Protein AF-A0A0P0M648-F1 (afdb_monomer_lite)

InterPro domains:
  IPR036388 Winged helix-like DNA-binding domain superfamily [G3DSA:1.10.10.10] (45-103)

Secondary structure (DSSP, 8-state):
---PPP----------HHHHHHHHHHS--PPPS--SS-----HHHHHHHHHHHHTT-S-EEHHHHHHHTT--HHHHHHHHHHHHHSSS--EEESSSTT-SEEEEPTTBTTB-------

pLDDT: mean 83.02, std 12.85, range [43.56, 95.94]

Structure (mmCIF, N/CA/C/O backbone):
data_AF-A0A0P0M648-F1
#
_entry.id   AF-A0A0P0M648-F1
#
loop_
_atom_site.group_PDB
_atom_site.id
_atom_site.type_symbol
_atom_site.label_atom_id
_atom_site.label_alt_id
_atom_site.label_comp_id
_atom_site.label_asym_id
_atom_site.label_entity_id
_atom_site.label_seq_id
_atom_site.pdbx_PDB_ins_code
_atom_site.Cartn_x
_atom_site.Cartn_y
_atom_site.Cartn_z
_atom_site.occupancy
_atom_site.B_iso_or_equiv
_atom_site.auth_seq_id
_atom_site.auth_comp_id
_atom_site.auth_asym_id
_atom_site.auth_atom_id
_atom_site.pdbx_PDB_model_num
ATOM 1 N N . MET A 1 1 ? -51.736 37.175 6.031 1.00 44.88 1 MET A N 1
ATOM 2 C CA . MET A 1 1 ? -50.566 36.825 6.870 1.00 44.88 1 MET A CA 1
ATOM 3 C C . MET A 1 1 ? -50.524 35.308 7.031 1.00 44.88 1 MET A C 1
ATOM 5 O O . MET A 1 1 ? -51.252 34.768 7.851 1.00 44.88 1 MET A O 1
ATOM 9 N N . THR A 1 2 ? -49.772 34.599 6.192 1.00 49.53 2 THR A N 1
ATOM 10 C CA . THR A 1 2 ? -49.652 33.132 6.233 1.00 49.53 2 THR A CA 1
ATOM 11 C C . THR A 1 2 ? -48.595 32.737 7.264 1.00 49.53 2 THR A C 1
ATOM 13 O O . THR A 1 2 ? -47.431 33.112 7.144 1.00 49.53 2 THR A O 1
ATOM 16 N N . ARG A 1 3 ? -49.005 32.021 8.318 1.00 60.94 3 ARG A N 1
ATOM 17 C CA . ARG A 1 3 ? -48.099 31.506 9.356 1.00 60.94 3 ARG A CA 1
ATOM 18 C C . ARG A 1 3 ? -47.287 30.350 8.767 1.00 60.94 3 ARG A C 1
ATOM 20 O O . ARG A 1 3 ? -47.845 29.290 8.507 1.00 60.94 3 ARG A O 1
ATOM 27 N N . GLY A 1 4 ? -45.994 30.566 8.532 1.00 66.12 4 GLY A N 1
ATOM 28 C CA . GLY A 1 4 ? -45.086 29.516 8.070 1.00 66.12 4 GLY A CA 1
ATOM 29 C C . GLY A 1 4 ? -44.972 28.394 9.103 1.00 66.12 4 GLY A C 1
ATOM 30 O O . GLY A 1 4 ? -44.749 28.652 10.285 1.00 66.12 4 GLY A O 1
ATOM 31 N N . THR A 1 5 ? -45.157 27.151 8.667 1.00 73.94 5 THR A N 1
ATOM 32 C CA . THR A 1 5 ? -45.022 25.960 9.510 1.00 73.94 5 THR A CA 1
ATOM 33 C C . THR A 1 5 ? -43.544 25.596 9.633 1.00 73.94 5 THR A C 1
ATOM 35 O O . THR A 1 5 ? -42.880 25.352 8.629 1.00 73.94 5 THR A O 1
ATOM 38 N N . VAL A 1 6 ? -43.014 25.562 10.857 1.00 79.19 6 VAL A N 1
ATOM 39 C CA . VAL A 1 6 ? -41.637 25.121 11.127 1.00 79.19 6 VAL A CA 1
ATOM 40 C C . VAL A 1 6 ? -41.641 23.606 11.325 1.00 79.19 6 VAL A C 1
ATOM 42 O O . VAL A 1 6 ? -42.319 23.107 12.221 1.00 79.19 6 VAL A O 1
ATOM 45 N N . GLN A 1 7 ? -40.884 22.874 10.504 1.00 79.38 7 GLN A N 1
ATOM 46 C CA . GLN A 1 7 ? -40.631 21.441 10.685 1.00 79.38 7 GLN A CA 1
ATOM 47 C C . GLN A 1 7 ? -39.187 21.204 11.132 1.00 79.38 7 GLN A C 1
ATOM 49 O O . GLN A 1 7 ? -38.248 21.739 10.545 1.00 79.38 7 GLN A O 1
ATOM 54 N N . ILE A 1 8 ? -39.011 20.375 12.163 1.00 82.56 8 ILE A N 1
ATOM 55 C CA . ILE A 1 8 ? -37.694 19.922 12.623 1.00 82.56 8 ILE A CA 1
ATOM 56 C C . ILE A 1 8 ? -37.292 18.709 11.780 1.00 82.56 8 ILE A C 1
ATOM 58 O O . ILE A 1 8 ? -37.934 17.665 11.849 1.00 82.56 8 ILE A O 1
ATOM 62 N N . THR A 1 9 ? -36.229 18.847 10.988 1.00 84.56 9 THR A N 1
ATOM 63 C CA . THR A 1 9 ? -35.708 17.800 10.088 1.00 84.56 9 THR A CA 1
ATOM 64 C C . THR A 1 9 ? -34.690 16.870 10.747 1.00 84.56 9 THR A C 1
ATOM 66 O O . THR A 1 9 ? -34.434 15.784 10.233 1.00 84.56 9 THR A O 1
ATOM 69 N N . GLY A 1 10 ? -34.119 17.250 11.892 1.00 79.44 10 GLY A N 1
ATOM 70 C CA . GLY A 1 10 ? -33.206 16.392 12.640 1.00 79.44 10 GLY A CA 1
ATOM 71 C C . GLY A 1 10 ? -32.576 17.084 13.843 1.00 79.44 10 GLY A C 1
ATOM 72 O O . GLY A 1 10 ? -32.477 18.309 13.896 1.00 79.44 10 GLY A O 1
ATOM 73 N N . VAL A 1 11 ? -32.134 16.279 14.811 1.00 81.88 11 VAL A N 1
ATOM 74 C CA . VAL A 1 11 ? -31.399 16.734 15.997 1.00 81.88 11 VAL A CA 1
ATOM 75 C C . VAL A 1 11 ? -29.995 16.142 15.948 1.00 81.88 11 VAL A C 1
ATOM 77 O O . VAL A 1 11 ? -29.818 14.930 16.053 1.00 81.88 11 VAL A O 1
ATOM 80 N N . ASN A 1 12 ? -28.986 17.001 15.810 1.00 76.94 12 ASN A N 1
ATOM 81 C CA . ASN A 1 12 ? -27.587 16.589 15.892 1.00 76.94 12 ASN A CA 1
ATOM 82 C C . ASN A 1 12 ? -27.160 16.528 17.360 1.00 76.94 12 ASN A C 1
ATOM 84 O O . ASN A 1 12 ? -26.791 17.539 17.956 1.00 76.94 12 ASN A O 1
ATOM 88 N N . PHE A 1 13 ? -27.217 15.334 17.951 1.00 79.25 13 PHE A N 1
ATOM 89 C CA . PHE A 1 13 ? -26.718 15.102 19.302 1.00 79.25 13 PHE A CA 1
ATOM 90 C C . PHE A 1 13 ? -25.221 14.785 19.280 1.00 79.25 13 PHE A C 1
ATOM 92 O O . PHE A 1 13 ? -24.785 13.790 18.696 1.00 79.25 13 PHE A O 1
ATOM 99 N N . GLN A 1 14 ? -24.428 15.608 19.961 1.00 77.88 14 GLN A N 1
ATOM 100 C CA . GLN A 1 14 ? -22.999 15.380 20.129 1.00 77.88 14 GLN A CA 1
ATOM 101 C C . GLN A 1 14 ? -22.708 15.143 21.618 1.00 77.88 14 GLN A C 1
ATOM 103 O O . GLN A 1 14 ? -22.765 16.089 22.402 1.00 77.88 14 GLN A O 1
ATOM 108 N N . PRO A 1 15 ? -22.408 13.896 22.035 1.00 78.06 15 PRO A N 1
ATOM 109 C CA . PRO A 1 15 ? -22.182 13.592 23.440 1.00 78.06 15 PRO A CA 1
ATOM 110 C C . PRO A 1 15 ? -20.964 14.337 23.980 1.00 78.06 15 PRO A C 1
ATOM 112 O O . PRO A 1 15 ? -19.955 14.486 23.275 1.00 78.06 15 PRO A O 1
ATOM 115 N N . GLU A 1 16 ? -21.042 14.724 25.250 1.00 86.81 16 GLU A N 1
ATOM 116 C CA . GLU A 1 16 ? -19.978 15.435 25.947 1.00 86.81 16 GLU A CA 1
ATOM 117 C C . GLU A 1 16 ? -18.653 14.645 25.913 1.00 86.81 16 GLU A C 1
ATOM 119 O O . GLU A 1 16 ? -18.619 13.410 25.995 1.00 86.81 16 GLU A O 1
ATOM 124 N N . LYS A 1 17 ? -17.525 15.353 25.775 1.00 83.69 17 LYS A N 1
ATOM 125 C CA . LYS A 1 17 ? -16.197 14.719 25.655 1.00 83.69 17 LYS A CA 1
ATOM 126 C C . LYS A 1 17 ? -15.844 13.882 26.894 1.00 83.69 17 LYS A C 1
ATOM 128 O O . LYS A 1 17 ? -15.233 12.823 26.755 1.00 83.69 17 LYS A O 1
ATOM 133 N N . SER A 1 18 ? -16.228 14.356 28.078 1.00 82.31 18 SER A N 1
ATOM 134 C CA . SER A 1 18 ? -16.079 13.683 29.378 1.00 82.31 18 SER A CA 1
ATOM 135 C C . SER A 1 18 ? -16.813 12.337 29.398 1.00 82.31 18 SER A C 1
ATOM 137 O O . SER A 1 18 ? -16.225 11.308 29.736 1.00 82.31 18 SER A O 1
ATOM 139 N N . PHE A 1 19 ? -18.059 12.321 28.923 1.00 83.19 19 PHE A N 1
ATOM 140 C CA . PHE A 1 19 ? -18.891 11.126 28.837 1.00 83.19 19 PHE A CA 1
ATOM 141 C C . PHE A 1 19 ? -18.280 10.064 27.916 1.00 83.19 19 PHE A C 1
ATOM 143 O O . PHE A 1 19 ? -18.110 8.917 28.336 1.00 83.19 19 PHE A O 1
ATOM 150 N N . LYS A 1 20 ? -17.843 10.455 26.707 1.00 82.62 20 LYS A N 1
ATOM 151 C CA . LYS A 1 20 ? -17.160 9.547 25.763 1.00 82.62 20 LYS A CA 1
ATOM 152 C C . LYS A 1 20 ? -15.912 8.911 26.372 1.00 82.62 20 LYS A C 1
ATOM 154 O O . LYS A 1 20 ? -15.743 7.698 26.272 1.00 82.62 20 LYS A O 1
ATOM 159 N N . LYS A 1 21 ? -15.060 9.705 27.034 1.00 83.69 21 LYS A N 1
ATOM 160 C CA . LYS A 1 21 ? -13.861 9.192 27.722 1.00 83.69 21 LYS A CA 1
ATOM 161 C C . LYS A 1 21 ? -14.224 8.165 28.793 1.00 83.69 21 LYS A C 1
ATOM 163 O O . LYS A 1 21 ? -13.580 7.126 28.863 1.00 83.69 21 LYS A O 1
ATOM 168 N N . SER A 1 22 ? -15.275 8.433 29.567 1.00 84.56 22 SER A N 1
ATOM 169 C CA . SER A 1 22 ? -15.729 7.548 30.643 1.00 84.56 22 SER A CA 1
ATOM 170 C C . SER A 1 22 ? -16.263 6.200 30.144 1.00 84.56 22 SER A C 1
ATOM 172 O O . SER A 1 22 ? -16.162 5.197 30.849 1.00 84.56 22 SER A O 1
ATOM 174 N N . ILE A 1 23 ? -16.850 6.168 28.944 1.00 83.94 23 ILE A N 1
ATOM 175 C CA . ILE A 1 23 ? -17.287 4.923 28.307 1.00 83.94 23 ILE A CA 1
ATOM 176 C C . ILE A 1 23 ? -16.073 4.171 27.777 1.00 83.94 23 ILE A C 1
ATOM 178 O O . ILE A 1 23 ? -15.933 2.984 28.048 1.00 83.94 23 ILE A O 1
ATOM 182 N N . ILE A 1 24 ? -15.160 4.863 27.087 1.00 83.62 24 ILE A N 1
ATOM 183 C CA . ILE A 1 24 ? -13.953 4.238 26.536 1.00 83.62 24 ILE A CA 1
ATOM 184 C C . ILE A 1 24 ? -13.089 3.620 27.645 1.00 83.62 24 ILE A C 1
ATOM 186 O O . ILE A 1 24 ? -12.551 2.537 27.463 1.00 83.62 24 ILE A O 1
ATOM 190 N N . SER A 1 25 ? -12.975 4.274 28.803 1.00 82.31 25 SER A N 1
ATOM 191 C CA . SER A 1 25 ? -12.165 3.769 29.916 1.00 82.31 25 SER A CA 1
ATOM 192 C C . SER A 1 25 ? -12.786 2.579 30.651 1.00 82.31 25 SER A C 1
ATOM 194 O O . SER A 1 25 ? -12.072 1.870 31.351 1.00 82.31 25 SER A O 1
ATOM 196 N N . ARG A 1 26 ? -14.108 2.388 30.556 1.00 84.94 26 ARG A N 1
ATOM 197 C CA . ARG A 1 26 ? -14.849 1.334 31.275 1.00 84.94 26 ARG A CA 1
ATOM 198 C C . ARG A 1 26 ? -15.252 0.161 30.389 1.00 84.94 26 ARG A C 1
ATOM 200 O O . ARG A 1 26 ? -15.549 -0.911 30.904 1.00 84.94 26 ARG A O 1
ATOM 207 N N . ALA A 1 27 ? -15.282 0.355 29.077 1.00 83.56 27 ALA A N 1
ATOM 208 C CA . ALA A 1 27 ? -15.615 -0.688 28.126 1.00 83.56 27 ALA A CA 1
ATOM 209 C C . ALA A 1 27 ? -14.375 -1.513 27.755 1.00 83.56 27 ALA A C 1
ATOM 211 O O . ALA A 1 27 ? -13.307 -0.977 27.462 1.00 83.56 27 ALA A O 1
ATOM 212 N N . HIS A 1 28 ? -14.538 -2.835 27.720 1.00 80.19 28 HIS A N 1
ATOM 213 C CA . HIS A 1 28 ? -13.523 -3.742 27.201 1.00 80.19 28 HIS A CA 1
ATOM 214 C C . HIS A 1 28 ? -13.720 -3.913 25.692 1.00 80.19 28 HIS A C 1
ATOM 216 O O . HIS A 1 28 ? -14.609 -4.638 25.242 1.00 80.19 28 HIS A O 1
ATOM 222 N N . PHE A 1 29 ? -12.900 -3.227 24.898 1.00 81.50 29 PHE A N 1
ATOM 223 C CA . PHE A 1 29 ? -12.935 -3.355 23.445 1.00 81.50 29 PHE A CA 1
ATOM 224 C C . PHE A 1 29 ? -12.087 -4.543 23.005 1.00 81.50 29 PHE A C 1
ATOM 226 O O . PHE A 1 29 ? -10.864 -4.533 23.137 1.00 81.50 29 PHE A O 1
ATOM 233 N N . VAL A 1 30 ? -12.734 -5.554 22.433 1.00 80.44 30 VAL A N 1
ATOM 234 C CA . VAL A 1 30 ? -12.043 -6.645 21.744 1.00 80.44 30 VAL A CA 1
ATOM 235 C C . VAL A 1 30 ? -12.016 -6.324 20.262 1.00 80.44 30 VAL A C 1
ATOM 237 O O . VAL A 1 30 ? -13.029 -5.959 19.669 1.00 80.44 30 VAL A O 1
ATOM 240 N N . ARG A 1 31 ? -10.842 -6.458 19.648 1.00 70.44 31 ARG A N 1
ATOM 241 C CA . ARG A 1 31 ? -10.721 -6.318 18.201 1.00 70.44 31 ARG A CA 1
ATOM 242 C C . ARG A 1 31 ? -11.482 -7.457 17.520 1.00 70.44 31 ARG A C 1
ATOM 244 O O . ARG A 1 31 ? -11.231 -8.623 17.816 1.00 70.44 31 ARG A O 1
ATOM 251 N N . GLU A 1 32 ? -12.373 -7.109 16.599 1.00 74.25 32 GLU A N 1
ATOM 252 C CA . GLU A 1 32 ? -13.116 -8.072 15.783 1.00 74.25 32 GLU A CA 1
ATOM 253 C C . GLU A 1 32 ? -12.158 -9.056 15.087 1.00 74.25 32 GLU A C 1
ATOM 255 O O . GLU A 1 32 ? -11.171 -8.646 14.463 1.00 74.25 32 GLU A O 1
ATOM 260 N N . ARG A 1 33 ? -12.441 -10.361 15.213 1.00 64.31 33 ARG A N 1
ATOM 261 C CA . ARG A 1 33 ? -11.636 -11.431 14.598 1.00 64.31 33 ARG A CA 1
ATOM 262 C C . ARG A 1 33 ? -11.878 -11.541 13.092 1.00 64.31 33 ARG A C 1
ATOM 264 O O . ARG A 1 33 ? -10.943 -11.832 12.351 1.00 64.31 33 ARG A O 1
ATOM 271 N N . TYR A 1 34 ? -13.099 -11.270 12.636 1.00 59.56 34 TYR A N 1
ATOM 272 C CA . TYR A 1 34 ? -13.468 -11.340 11.226 1.00 59.56 34 TYR A CA 1
ATOM 273 C C . TYR A 1 34 ? -13.246 -9.991 10.548 1.00 59.56 34 TYR A C 1
ATOM 275 O O . TYR A 1 34 ? -14.052 -9.071 10.647 1.00 59.56 34 TYR A O 1
ATOM 283 N N . LYS A 1 35 ? -12.123 -9.857 9.842 1.00 63.16 35 LYS A N 1
ATOM 284 C CA . LYS A 1 35 ? -11.857 -8.681 9.010 1.00 63.16 35 LYS A CA 1
ATOM 285 C C . LYS A 1 35 ? -12.408 -8.937 7.616 1.00 63.16 35 LYS A C 1
ATOM 287 O O . LYS A 1 35 ? -11.874 -9.760 6.887 1.00 63.16 35 LYS A O 1
ATOM 292 N N . VAL A 1 36 ? -13.421 -8.178 7.213 1.00 59.66 36 VAL A N 1
ATOM 293 C CA . VAL A 1 36 ? -14.027 -8.316 5.879 1.00 59.66 36 VAL A CA 1
ATOM 294 C C . VAL A 1 36 ? -13.065 -7.854 4.760 1.00 59.66 36 VAL A C 1
ATOM 296 O O . VAL A 1 36 ? -13.327 -8.114 3.591 1.00 59.66 36 VAL A O 1
ATOM 299 N N . HIS A 1 37 ? -11.976 -7.120 5.056 1.00 62.28 37 HIS A N 1
ATOM 300 C CA . HIS A 1 37 ? -11.292 -6.288 4.039 1.00 62.28 37 HIS A CA 1
ATOM 301 C C . HIS A 1 37 ? -9.753 -6.367 3.974 1.00 62.28 37 HIS A C 1
ATOM 303 O O . HIS A 1 37 ? -9.148 -5.598 3.227 1.00 62.28 37 HIS A O 1
ATOM 309 N N . THR A 1 38 ? -9.081 -7.234 4.734 1.00 61.91 38 THR A N 1
ATOM 310 C CA . THR A 1 38 ? -7.611 -7.346 4.640 1.00 61.91 38 THR A CA 1
ATOM 311 C C . THR A 1 38 ? -7.159 -8.790 4.685 1.00 61.91 38 THR A C 1
ATOM 313 O O . THR A 1 38 ? -7.192 -9.397 5.756 1.00 61.91 38 THR A O 1
ATOM 316 N N . VAL A 1 39 ? -6.671 -9.284 3.548 1.00 70.19 39 VAL A N 1
ATOM 317 C CA . VAL A 1 39 ? -5.741 -10.414 3.513 1.00 70.19 39 VAL A CA 1
ATOM 318 C C . VAL A 1 39 ? -4.456 -9.960 4.208 1.00 70.19 39 VAL A C 1
ATOM 320 O O . VAL A 1 39 ? -3.929 -8.885 3.899 1.00 70.19 39 VAL A O 1
ATOM 323 N N . ASP A 1 40 ? -3.992 -10.716 5.201 1.00 78.38 40 ASP A N 1
ATOM 324 C CA . ASP A 1 40 ? -2.779 -10.378 5.950 1.00 78.38 40 ASP A CA 1
ATOM 325 C C . ASP A 1 40 ? -1.550 -10.830 5.155 1.00 78.38 40 ASP A C 1
ATOM 327 O O . ASP A 1 40 ? -0.961 -11.869 5.426 1.00 78.38 40 ASP A O 1
ATOM 331 N N . LEU A 1 41 ? -1.226 -10.074 4.103 1.00 86.56 41 LEU A N 1
ATOM 332 C CA . LEU A 1 41 ? -0.074 -10.363 3.257 1.00 86.56 41 LEU A CA 1
ATOM 333 C C . LEU A 1 41 ? 1.221 -9.964 3.966 1.00 86.56 41 LEU A C 1
ATOM 335 O O . LEU A 1 41 ? 1.419 -8.804 4.369 1.00 86.56 41 LEU A O 1
ATOM 339 N N . SER A 1 42 ? 2.126 -10.929 4.054 1.00 91.19 42 SER A N 1
ATOM 340 C CA . SER A 1 42 ? 3.509 -10.730 4.454 1.00 91.19 42 SER A CA 1
ATOM 341 C C . SER A 1 42 ? 4.247 -9.818 3.459 1.00 91.19 42 SER A C 1
ATOM 343 O O . SER A 1 42 ? 3.824 -9.649 2.311 1.00 91.19 42 SER A O 1
ATOM 345 N N . PRO A 1 43 ? 5.372 -9.203 3.865 1.00 89.75 43 PRO A N 1
ATOM 346 C CA . PRO A 1 43 ? 6.170 -8.381 2.958 1.00 89.75 43 PRO A CA 1
ATOM 347 C C . PRO A 1 43 ? 6.603 -9.115 1.682 1.00 89.75 43 PRO A C 1
ATOM 349 O O . PRO A 1 43 ? 6.619 -8.498 0.624 1.00 89.75 43 PRO A O 1
ATOM 352 N N . ILE A 1 44 ? 6.906 -10.415 1.772 1.00 91.44 44 ILE A N 1
ATOM 353 C CA . ILE A 1 44 ? 7.397 -11.197 0.632 1.00 91.44 44 ILE A CA 1
ATOM 354 C C . ILE A 1 44 ? 6.285 -11.550 -0.359 1.00 91.44 44 ILE A C 1
ATOM 356 O O . ILE A 1 44 ? 6.511 -11.528 -1.562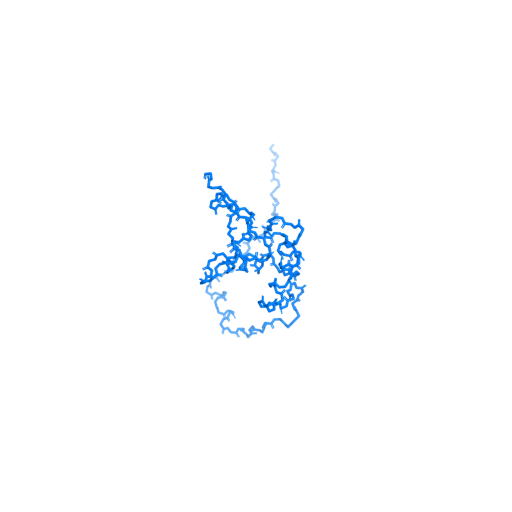 1.00 91.44 44 ILE A O 1
ATOM 360 N N . GLU A 1 45 ? 5.062 -11.789 0.121 1.00 93.88 45 GLU A N 1
ATOM 361 C CA . GLU A 1 45 ? 3.903 -11.986 -0.756 1.00 93.88 45 GLU A CA 1
ATOM 362 C C . GLU A 1 45 ? 3.555 -10.701 -1.511 1.00 93.88 45 GLU A C 1
ATOM 364 O O . GLU A 1 45 ? 3.270 -10.741 -2.706 1.00 93.88 45 GLU A O 1
ATOM 369 N N . VAL A 1 46 ? 3.624 -9.547 -0.836 1.00 94.00 46 VAL A N 1
ATOM 370 C CA . VAL A 1 46 ? 3.452 -8.243 -1.493 1.00 94.00 46 VAL A CA 1
ATOM 371 C C . VAL A 1 46 ? 4.524 -8.036 -2.566 1.00 94.00 46 VAL A C 1
ATOM 373 O O . VAL A 1 46 ? 4.197 -7.609 -3.670 1.00 94.00 46 VAL A O 1
ATOM 376 N N . ASP A 1 47 ? 5.782 -8.353 -2.263 1.00 93.19 47 ASP A N 1
ATOM 377 C CA . ASP A 1 47 ? 6.897 -8.217 -3.206 1.00 93.19 47 ASP A CA 1
ATOM 378 C C . ASP A 1 47 ? 6.747 -9.143 -4.426 1.00 93.19 47 ASP A C 1
ATOM 380 O O . ASP A 1 47 ? 6.951 -8.712 -5.562 1.00 93.19 47 ASP A O 1
ATOM 384 N N . GLY A 1 48 ? 6.289 -10.382 -4.220 1.00 94.81 48 GLY A N 1
ATOM 385 C CA . GLY A 1 48 ? 5.970 -11.319 -5.300 1.00 94.81 48 GLY A CA 1
ATOM 386 C C . GLY A 1 48 ? 4.839 -10.819 -6.202 1.00 94.81 48 GLY A C 1
ATOM 387 O O . GLY A 1 48 ? 4.979 -10.807 -7.424 1.00 94.81 48 GLY A O 1
ATOM 388 N N . LEU A 1 49 ? 3.746 -10.318 -5.618 1.00 95.50 49 LEU A N 1
ATOM 389 C CA . LEU A 1 49 ? 2.633 -9.735 -6.379 1.00 95.50 49 LEU A CA 1
ATOM 390 C C . LEU A 1 49 ? 3.063 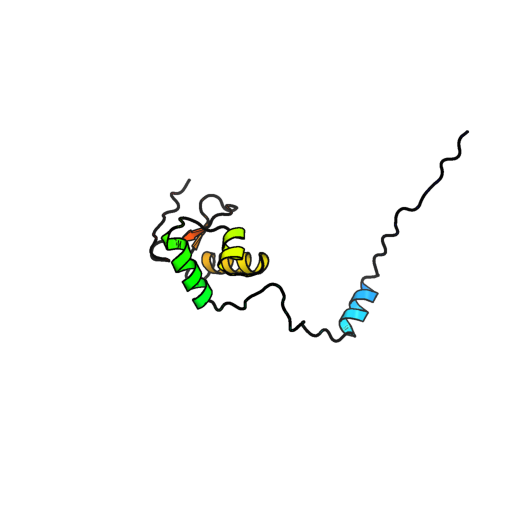-8.508 -7.191 1.00 95.50 49 LEU A C 1
ATOM 392 O O . LEU A 1 49 ? 2.624 -8.330 -8.328 1.00 95.50 49 LEU A O 1
ATOM 396 N N . LEU A 1 50 ? 3.922 -7.661 -6.623 1.00 94.88 50 LEU A N 1
ATOM 397 C CA . LEU A 1 50 ? 4.483 -6.516 -7.336 1.00 94.88 50 LEU A CA 1
ATOM 398 C C . LEU A 1 50 ? 5.435 -6.955 -8.450 1.00 94.88 50 LEU A C 1
ATOM 400 O O . LEU A 1 50 ? 5.366 -6.396 -9.543 1.00 94.88 50 LEU A O 1
ATOM 404 N N . SER A 1 51 ? 6.260 -7.973 -8.206 1.00 94.38 51 SER A N 1
ATOM 405 C CA . SER A 1 51 ? 7.153 -8.553 -9.213 1.00 94.38 51 SER A CA 1
ATOM 406 C C . SER A 1 51 ? 6.378 -9.054 -10.426 1.00 94.38 51 SER A C 1
ATOM 408 O O . SER A 1 51 ? 6.748 -8.724 -11.548 1.00 94.38 51 SER A O 1
ATOM 410 N N . GLU A 1 52 ? 5.270 -9.772 -10.221 1.00 94.94 52 GLU A N 1
ATOM 411 C CA . GLU A 1 52 ? 4.390 -10.193 -11.317 1.00 94.94 52 GLU A CA 1
ATOM 412 C C . GLU A 1 52 ? 3.707 -9.000 -11.996 1.00 94.94 52 GLU A C 1
ATOM 414 O O . GLU A 1 52 ? 3.697 -8.903 -13.220 1.00 94.94 52 GLU A O 1
ATOM 419 N N . TYR A 1 53 ? 3.182 -8.045 -11.225 1.00 95.25 53 TYR A N 1
ATOM 420 C CA . TYR A 1 53 ? 2.480 -6.884 -11.775 1.00 95.25 53 TYR A CA 1
ATOM 421 C C . TYR A 1 53 ? 3.373 -6.029 -12.692 1.00 95.25 53 TYR A C 1
ATOM 423 O O . TYR A 1 53 ? 2.952 -5.631 -13.784 1.00 95.25 53 TYR A O 1
ATOM 431 N N . PHE A 1 54 ? 4.613 -5.759 -12.281 1.00 94.06 54 PHE A N 1
ATOM 432 C CA . PHE A 1 54 ? 5.541 -4.919 -13.041 1.00 94.06 54 PHE A CA 1
ATOM 433 C C . PHE A 1 54 ? 6.143 -5.606 -14.275 1.00 94.06 54 PHE A C 1
ATOM 435 O O . PHE A 1 54 ? 6.771 -4.921 -15.084 1.00 94.06 54 PHE A O 1
ATOM 442 N N . LYS A 1 55 ? 5.907 -6.911 -14.496 1.00 92.00 55 LYS A N 1
ATOM 443 C CA . LYS A 1 55 ? 6.286 -7.576 -15.758 1.00 92.00 55 LYS A CA 1
ATOM 444 C C . LYS A 1 55 ? 5.611 -6.960 -16.969 1.00 92.00 55 LYS A C 1
ATOM 446 O O . LYS A 1 55 ? 6.260 -6.865 -18.005 1.00 92.00 55 LYS A O 1
ATOM 451 N N . ASP A 1 56 ? 4.376 -6.485 -16.807 1.00 92.69 56 ASP A N 1
ATOM 452 C CA . ASP A 1 56 ? 3.572 -5.895 -17.884 1.00 92.69 56 ASP A CA 1
ATOM 453 C C . ASP A 1 56 ? 3.283 -4.406 -17.658 1.00 92.69 56 ASP A C 1
ATOM 455 O O . ASP A 1 56 ? 3.117 -3.645 -18.611 1.00 92.69 56 ASP A O 1
ATOM 459 N N . HIS A 1 57 ? 3.301 -3.938 -16.408 1.00 92.31 57 HIS A N 1
ATOM 460 C CA . HIS A 1 57 ? 2.912 -2.573 -16.060 1.00 92.31 57 HIS A CA 1
ATOM 46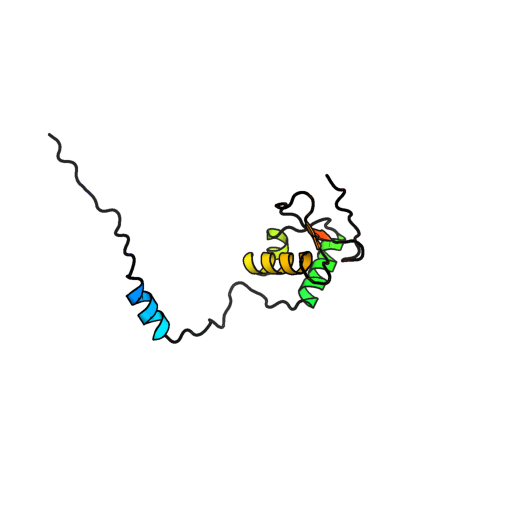1 C C . HIS A 1 57 ? 4.129 -1.698 -15.749 1.00 92.31 57 HIS A C 1
ATOM 463 O O . HIS A 1 57 ? 5.055 -2.110 -15.060 1.00 92.31 57 HIS A O 1
ATOM 469 N N . ARG A 1 58 ? 4.134 -0.453 -16.240 1.00 90.50 58 ARG A N 1
ATOM 470 C CA . ARG A 1 58 ? 5.211 0.515 -15.958 1.00 90.50 58 ARG A CA 1
ATOM 471 C C . ARG A 1 58 ? 5.127 1.088 -14.543 1.00 90.50 58 ARG A C 1
ATOM 473 O O . ARG A 1 58 ? 6.147 1.230 -13.878 1.00 90.50 58 ARG A O 1
ATOM 480 N N . SER A 1 59 ? 3.922 1.433 -14.100 1.00 93.19 59 SER A N 1
ATOM 481 C CA . SER A 1 59 ? 3.678 2.097 -12.822 1.00 93.19 59 SER A CA 1
ATOM 482 C C . SER A 1 59 ? 2.484 1.489 -12.090 1.00 93.19 59 SER A C 1
ATOM 484 O O . SER A 1 59 ? 1.637 0.795 -12.665 1.00 93.19 59 SER A O 1
ATOM 486 N N . ILE A 1 60 ? 2.425 1.735 -10.785 1.00 94.88 60 ILE A N 1
ATOM 487 C CA . ILE A 1 60 ? 1.320 1.336 -9.919 1.00 94.88 60 ILE A CA 1
ATOM 488 C C . ILE A 1 60 ? 0.737 2.559 -9.217 1.00 94.88 60 ILE A C 1
ATOM 490 O O . ILE A 1 60 ? 1.453 3.486 -8.849 1.00 94.88 60 ILE A O 1
ATOM 494 N N . THR A 1 61 ? -0.575 2.562 -9.004 1.00 95.62 61 THR A N 1
ATOM 495 C CA . THR A 1 61 ? -1.266 3.569 -8.187 1.00 95.62 61 THR A CA 1
ATOM 496 C C . THR A 1 61 ? -1.740 2.951 -6.875 1.00 95.62 61 THR A C 1
ATOM 498 O O . THR A 1 61 ? -1.829 1.732 -6.746 1.00 95.62 61 THR A O 1
ATOM 501 N N . CYS A 1 62 ? -2.125 3.774 -5.895 1.00 94.75 62 CYS A N 1
ATOM 502 C CA . CYS A 1 62 ? -2.704 3.269 -4.641 1.00 94.75 62 CYS A CA 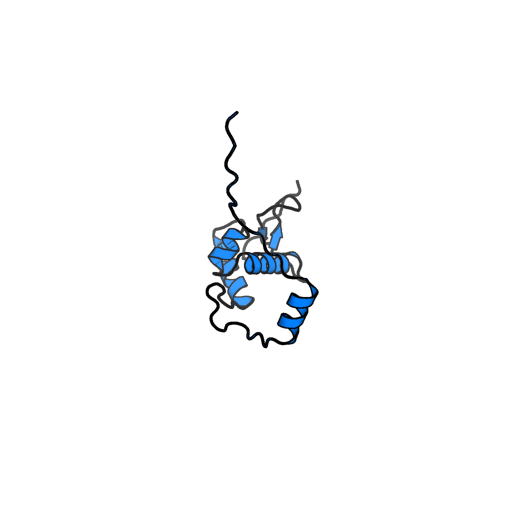1
ATOM 503 C C . CYS A 1 62 ? -3.969 2.417 -4.868 1.00 94.75 62 CYS A C 1
ATOM 505 O O . CYS A 1 62 ? -4.139 1.383 -4.227 1.00 94.75 62 CYS A O 1
ATOM 507 N N . ALA A 1 63 ? -4.823 2.807 -5.821 1.00 94.25 63 ALA A N 1
ATOM 508 C CA . ALA A 1 63 ? -6.006 2.027 -6.183 1.00 94.25 63 ALA A CA 1
ATOM 509 C C . ALA A 1 63 ? -5.625 0.673 -6.797 1.00 94.25 63 ALA A C 1
ATOM 511 O O . ALA A 1 63 ? -6.237 -0.344 -6.484 1.00 94.25 63 ALA A O 1
ATOM 512 N N . ARG A 1 64 ? -4.576 0.637 -7.628 1.00 95.94 64 ARG A N 1
ATOM 513 C CA . ARG A 1 64 ? -4.128 -0.620 -8.223 1.00 95.94 64 ARG A CA 1
ATOM 514 C C . ARG A 1 64 ? -3.434 -1.528 -7.212 1.00 95.94 64 ARG A C 1
ATOM 516 O O . ARG A 1 64 ? -3.725 -2.714 -7.190 1.00 95.94 64 ARG A O 1
ATOM 523 N N . MET A 1 65 ? -2.621 -0.971 -6.316 1.00 95.12 65 MET A N 1
ATOM 524 C CA . MET A 1 65 ? -2.040 -1.685 -5.172 1.00 95.12 65 MET A CA 1
ATOM 525 C C . MET A 1 65 ? -3.126 -2.339 -4.307 1.00 95.12 65 MET A C 1
ATOM 527 O O . MET A 1 65 ? -3.004 -3.498 -3.923 1.00 95.12 65 MET A O 1
ATOM 531 N N . GLN A 1 66 ? -4.215 -1.609 -4.044 1.00 94.12 66 GLN A N 1
ATOM 532 C CA . GLN A 1 66 ? -5.375 -2.119 -3.315 1.00 94.12 66 GLN A CA 1
ATOM 533 C C . GLN A 1 66 ? -5.971 -3.364 -3.991 1.00 94.12 66 GLN A C 1
ATOM 535 O O . GLN A 1 66 ? -6.244 -4.350 -3.312 1.00 94.12 66 GLN A O 1
ATOM 540 N N . GLN A 1 67 ? -6.156 -3.313 -5.314 1.00 92.88 67 GLN A N 1
ATOM 541 C CA . GLN A 1 67 ? -6.713 -4.414 -6.103 1.00 92.88 67 GLN A CA 1
ATOM 542 C C . GLN A 1 67 ? -5.759 -5.610 -6.181 1.00 92.88 67 GLN A C 1
ATOM 544 O O . GLN A 1 67 ? -6.167 -6.726 -5.890 1.00 92.88 67 GLN A O 1
ATOM 549 N N . VAL A 1 68 ? -4.495 -5.369 -6.543 1.00 93.94 68 VAL A N 1
ATOM 550 C CA . VAL A 1 68 ? -3.473 -6.412 -6.737 1.00 93.94 68 VAL A CA 1
ATOM 551 C C . VAL A 1 68 ? -3.216 -7.175 -5.442 1.00 93.94 68 VAL A C 1
ATOM 553 O O . VAL A 1 68 ? -3.100 -8.393 -5.460 1.00 93.94 68 VAL A O 1
ATOM 556 N N . CYS A 1 69 ? -3.163 -6.469 -4.314 1.00 92.12 69 CYS A N 1
ATOM 557 C CA . CYS A 1 69 ? -2.856 -7.073 -3.023 1.00 92.12 69 CYS A CA 1
ATOM 558 C C . CYS A 1 69 ? -4.095 -7.372 -2.159 1.00 92.12 69 CYS A C 1
ATOM 560 O O . CYS A 1 69 ? -3.937 -7.695 -0.986 1.00 92.12 69 CYS A O 1
ATOM 562 N N . GLY A 1 70 ? -5.322 -7.202 -2.666 1.00 90.00 70 GLY A N 1
ATOM 563 C CA . GLY A 1 70 ? -6.547 -7.540 -1.921 1.00 90.00 70 GLY A CA 1
ATOM 564 C C . GLY A 1 70 ? -6.637 -6.927 -0.512 1.00 90.00 70 GLY A C 1
ATOM 565 O O . GLY A 1 70 ? -7.088 -7.578 0.433 1.00 90.00 70 GLY A O 1
ATOM 566 N N . MET A 1 71 ? -6.160 -5.692 -0.341 1.00 90.69 71 MET A N 1
ATOM 567 C CA . MET A 1 71 ? -6.074 -5.019 0.963 1.00 90.69 71 MET A CA 1
ATOM 568 C C . MET A 1 71 ? -6.890 -3.727 0.986 1.00 90.69 71 MET A C 1
ATOM 570 O O . MET A 1 71 ? -7.348 -3.251 -0.046 1.00 90.69 71 MET A O 1
ATOM 574 N N . THR A 1 72 ? -7.068 -3.105 2.153 1.00 90.44 72 THR A N 1
ATOM 575 C CA . THR A 1 72 ? -7.722 -1.789 2.220 1.00 90.44 72 THR A CA 1
ATOM 576 C C . THR A 1 72 ? -6.867 -0.703 1.574 1.00 90.44 72 THR A C 1
ATOM 578 O O . THR A 1 72 ? -5.636 -0.752 1.604 1.00 90.44 72 THR A O 1
ATOM 581 N N . ARG A 1 73 ? -7.517 0.359 1.079 1.00 91.25 73 ARG A N 1
ATOM 582 C CA . ARG A 1 73 ? -6.834 1.533 0.509 1.00 91.25 73 ARG A CA 1
ATOM 583 C C . ARG A 1 73 ? -5.815 2.156 1.472 1.00 91.25 73 ARG A C 1
ATOM 585 O O . ARG A 1 73 ? -4.737 2.566 1.053 1.00 91.25 73 ARG A O 1
ATOM 592 N N . SER A 1 74 ? -6.137 2.208 2.766 1.00 91.62 74 SER A N 1
ATOM 593 C CA . SER A 1 74 ? -5.232 2.728 3.799 1.00 91.62 74 SER A CA 1
ATOM 594 C C . SER A 1 74 ? -3.995 1.846 3.988 1.00 91.62 74 SER A C 1
ATOM 596 O O . SER A 1 74 ? -2.888 2.366 4.125 1.00 91.62 74 SER A O 1
ATOM 598 N N . THR A 1 75 ? -4.158 0.522 3.946 1.00 92.50 75 THR A N 1
ATOM 599 C CA . THR A 1 75 ? -3.036 -0.426 4.016 1.00 92.50 75 THR A CA 1
ATOM 600 C C . THR A 1 75 ? -2.174 -0.336 2.762 1.00 92.50 75 THR A C 1
ATOM 602 O O . THR A 1 75 ? -0.958 -0.213 2.882 1.00 92.50 75 THR A O 1
ATOM 605 N N . ALA A 1 76 ? -2.791 -0.285 1.578 1.00 93.81 76 ALA A N 1
ATOM 606 C CA . ALA A 1 76 ? -2.094 -0.115 0.305 1.00 93.81 76 ALA A CA 1
ATOM 607 C C . ALA A 1 76 ? -1.238 1.159 0.295 1.00 93.81 76 ALA A C 1
ATOM 609 O O . ALA A 1 76 ? -0.060 1.119 -0.054 1.00 93.81 76 ALA A O 1
ATOM 610 N N . TYR A 1 77 ? -1.797 2.277 0.765 1.00 93.81 77 TYR A N 1
ATOM 611 C CA . TYR A 1 77 ? -1.064 3.534 0.887 1.00 93.81 77 TYR A CA 1
ATOM 612 C C . TYR A 1 77 ? 0.137 3.426 1.836 1.00 93.81 77 TYR A C 1
ATOM 614 O O . TYR A 1 77 ? 1.241 3.829 1.473 1.00 93.81 77 TYR A O 1
ATOM 622 N N . ARG A 1 78 ? -0.047 2.834 3.026 1.00 93.12 78 ARG A N 1
ATOM 623 C CA . ARG A 1 78 ? 1.048 2.613 3.989 1.00 93.12 78 ARG A CA 1
ATOM 624 C C . ARG A 1 78 ? 2.149 1.721 3.416 1.00 93.12 78 ARG A C 1
ATOM 626 O O . ARG A 1 78 ? 3.323 1.994 3.642 1.00 93.12 78 ARG A O 1
ATOM 633 N N . ARG A 1 79 ? 1.785 0.673 2.670 1.00 93.81 79 ARG A N 1
ATOM 634 C CA . ARG A 1 79 ? 2.750 -0.207 1.995 1.00 93.81 79 ARG A CA 1
ATOM 635 C C . ARG A 1 79 ? 3.541 0.558 0.933 1.00 93.81 79 ARG A C 1
ATOM 637 O O . ARG A 1 79 ? 4.761 0.487 0.945 1.00 93.81 79 ARG A O 1
ATOM 644 N N . LEU A 1 80 ? 2.884 1.360 0.092 1.00 94.62 80 LEU A N 1
ATOM 645 C CA . LEU A 1 80 ? 3.567 2.206 -0.898 1.00 94.62 80 LEU A CA 1
ATOM 646 C C . LEU A 1 80 ? 4.509 3.230 -0.249 1.00 94.62 80 LEU A C 1
ATOM 648 O O . LEU A 1 80 ? 5.612 3.447 -0.743 1.00 94.62 80 LEU A O 1
ATOM 652 N N . GLN A 1 81 ? 4.118 3.831 0.878 1.00 92.75 81 GLN A N 1
ATOM 653 C CA . GLN A 1 81 ? 5.018 4.692 1.650 1.00 92.75 81 GLN A CA 1
ATOM 654 C C . GLN A 1 81 ? 6.238 3.925 2.171 1.00 92.75 81 GLN A C 1
ATOM 656 O O . GLN A 1 81 ? 7.355 4.400 2.015 1.00 92.75 81 GLN A O 1
ATOM 661 N N . ALA A 1 82 ? 6.056 2.721 2.717 1.00 93.38 82 ALA A N 1
ATOM 662 C CA . ALA A 1 82 ? 7.176 1.899 3.178 1.00 93.38 82 ALA A CA 1
ATOM 663 C C . ALA A 1 82 ? 8.132 1.515 2.032 1.00 93.38 82 ALA A C 1
ATOM 665 O O . ALA A 1 82 ? 9.345 1.581 2.203 1.00 93.38 82 ALA A O 1
ATOM 666 N N . LEU A 1 83 ? 7.597 1.188 0.851 1.00 93.56 83 LEU A N 1
ATOM 667 C CA . LEU A 1 83 ? 8.386 0.841 -0.341 1.00 93.56 83 LEU A CA 1
ATOM 668 C C . LEU A 1 83 ? 9.108 2.047 -0.970 1.00 93.56 83 LEU A C 1
ATOM 670 O O . LEU A 1 83 ? 10.043 1.853 -1.740 1.00 93.56 83 LEU A O 1
ATOM 674 N N . THR A 1 84 ? 8.692 3.278 -0.651 1.00 92.62 84 THR A N 1
ATOM 675 C CA . THR A 1 84 ? 9.303 4.517 -1.171 1.00 92.62 84 THR A CA 1
ATOM 676 C C . THR A 1 84 ? 10.211 5.229 -0.171 1.00 92.62 84 THR A C 1
ATOM 678 O O . THR A 1 84 ? 11.129 5.928 -0.582 1.00 92.62 84 THR A O 1
ATOM 681 N N . GLN A 1 85 ? 9.952 5.088 1.130 1.00 90.75 85 GLN A N 1
ATOM 682 C CA . GLN A 1 85 ? 10.641 5.811 2.210 1.00 90.75 85 GLN A CA 1
ATOM 683 C C . GLN A 1 85 ? 11.438 4.886 3.143 1.00 90.75 85 GLN A C 1
ATOM 685 O O . GLN A 1 85 ? 12.023 5.358 4.115 1.00 90.75 85 GLN A O 1
ATOM 690 N N . GLY A 1 86 ? 11.427 3.573 2.898 1.00 86.62 86 GLY A N 1
ATOM 691 C CA . GLY A 1 86 ? 12.202 2.604 3.670 1.00 86.62 86 GLY A CA 1
ATOM 692 C C . GLY A 1 86 ? 13.715 2.757 3.480 1.00 86.62 86 GLY A C 1
ATOM 693 O O . GLY A 1 86 ? 14.174 3.478 2.598 1.00 86.62 86 GLY A O 1
ATOM 694 N N . ALA A 1 87 ? 14.495 2.032 4.289 1.00 83.25 87 ALA A N 1
ATOM 695 C CA . ALA A 1 87 ? 15.963 2.040 4.220 1.00 83.25 87 ALA A CA 1
ATOM 696 C C . ALA A 1 87 ? 16.505 1.608 2.843 1.00 83.25 87 ALA A C 1
ATOM 698 O O . ALA A 1 87 ? 17.529 2.112 2.387 1.00 83.25 87 ALA A O 1
ATOM 699 N N . HIS A 1 88 ? 15.783 0.707 2.172 1.00 86.38 88 HIS A N 1
ATOM 700 C CA . HIS A 1 88 ? 16.045 0.270 0.804 1.00 86.38 88 HIS A CA 1
ATOM 701 C C . HIS A 1 88 ? 14.773 0.486 -0.028 1.00 86.38 88 HIS A C 1
ATOM 703 O O . HIS A 1 88 ? 13.911 -0.396 -0.063 1.00 86.38 88 HIS A O 1
ATOM 709 N N . PRO A 1 89 ? 14.588 1.678 -0.625 1.00 90.56 89 PRO A N 1
ATOM 710 C CA . PRO A 1 89 ? 13.399 1.963 -1.413 1.00 90.56 89 PRO A CA 1
ATOM 711 C C . PRO A 1 89 ? 13.402 1.101 -2.676 1.00 90.56 89 PRO A C 1
ATOM 713 O O . PRO A 1 89 ? 14.387 1.084 -3.405 1.00 90.56 89 PRO A O 1
ATOM 716 N N . SER A 1 90 ? 12.300 0.402 -2.939 1.00 92.19 90 SER A N 1
ATOM 717 C CA . SER A 1 90 ? 12.101 -0.388 -4.163 1.00 92.19 90 SER A CA 1
ATOM 718 C C . SER A 1 90 ? 11.198 0.319 -5.175 1.00 92.19 90 SER A C 1
ATOM 720 O O . SER A 1 90 ? 11.175 -0.037 -6.354 1.00 92.19 90 SER A O 1
ATOM 722 N N . LEU A 1 91 ? 10.480 1.355 -4.732 1.00 93.12 91 LEU A N 1
ATOM 723 C CA . LEU A 1 91 ? 9.634 2.209 -5.555 1.00 93.12 91 LEU A CA 1
ATOM 724 C C . LEU A 1 91 ? 10.013 3.683 -5.381 1.00 93.12 91 LEU A C 1
ATOM 726 O O . LEU A 1 91 ? 10.486 4.106 -4.331 1.00 93.12 91 LEU A O 1
ATOM 730 N N . GLN A 1 92 ? 9.709 4.490 -6.390 1.00 91.69 92 GLN A N 1
ATOM 731 C CA . GLN A 1 92 ? 9.769 5.950 -6.339 1.00 91.69 92 GLN A CA 1
ATOM 732 C C . GLN A 1 92 ? 8.503 6.550 -6.948 1.00 91.69 92 GLN A C 1
ATOM 734 O O . GLN A 1 92 ? 7.837 5.916 -7.766 1.00 91.69 92 GLN A O 1
ATOM 739 N N . ARG A 1 93 ? 8.142 7.771 -6.546 1.00 90.50 93 ARG A N 1
ATOM 740 C CA . ARG A 1 93 ? 7.029 8.496 -7.178 1.00 90.50 93 ARG A CA 1
ATOM 741 C C . ARG A 1 93 ? 7.432 8.944 -8.578 1.00 90.50 93 ARG A C 1
ATOM 743 O O . ARG A 1 93 ? 8.545 9.422 -8.773 1.00 90.50 93 ARG A O 1
ATOM 750 N N . GLU A 1 94 ? 6.520 8.804 -9.531 1.00 86.94 94 GLU A N 1
ATOM 751 C CA . GLU A 1 94 ? 6.723 9.253 -10.909 1.00 86.94 94 GLU A CA 1
ATOM 752 C C . GLU A 1 94 ? 6.257 10.709 -11.054 1.00 86.94 94 GLU A C 1
ATOM 754 O O . GLU A 1 94 ? 5.063 10.989 -10.984 1.00 86.94 94 GLU A O 1
ATOM 759 N N . GLY A 1 95 ? 7.193 11.646 -11.234 1.00 81.75 95 GLY A N 1
ATO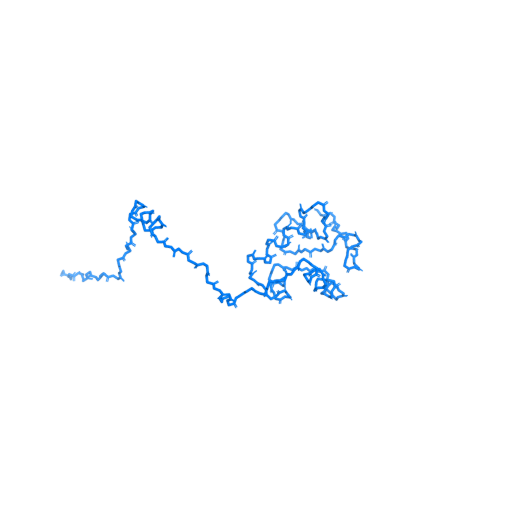M 760 C CA . GLY A 1 95 ? 6.901 13.075 -11.400 1.00 81.75 95 GLY A CA 1
ATOM 761 C C . GLY A 1 95 ? 6.887 13.873 -10.088 1.00 81.75 95 GLY A C 1
ATOM 762 O O . GLY A 1 95 ? 7.767 13.721 -9.241 1.00 81.75 95 GLY A O 1
ATOM 763 N N . TYR A 1 96 ? 5.908 14.772 -9.929 1.00 75.94 96 TYR A N 1
ATOM 764 C CA . TYR A 1 96 ? 5.847 15.735 -8.817 1.00 75.94 96 TYR A CA 1
ATOM 765 C C . TYR A 1 96 ? 5.599 15.082 -7.442 1.00 75.94 96 TYR A C 1
ATOM 767 O O . TYR A 1 96 ? 5.070 13.976 -7.341 1.00 75.94 96 TYR A O 1
ATOM 775 N N . LYS A 1 97 ? 5.882 15.811 -6.347 1.00 67.31 97 LYS A N 1
ATOM 776 C CA . LYS A 1 97 ? 5.752 15.327 -4.949 1.00 67.31 97 LYS A CA 1
ATOM 777 C C . LYS A 1 97 ? 4.406 14.657 -4.609 1.00 67.31 97 LYS A C 1
ATOM 779 O O . LYS A 1 97 ? 4.383 13.755 -3.774 1.00 67.31 97 LYS A O 1
ATOM 784 N N . ASN A 1 98 ? 3.313 15.061 -5.263 1.00 71.19 98 ASN A N 1
ATOM 785 C CA . ASN A 1 98 ? 1.957 14.542 -5.032 1.00 71.19 98 ASN A CA 1
ATOM 786 C C . ASN A 1 98 ? 1.460 13.586 -6.126 1.00 71.19 98 ASN A C 1
ATOM 788 O O . ASN A 1 98 ? 0.274 13.258 -6.160 1.00 71.19 98 ASN A O 1
ATOM 792 N N . ALA A 1 99 ? 2.341 13.139 -7.021 1.00 78.06 99 ALA A N 1
ATOM 793 C CA . ALA A 1 99 ? 1.973 12.182 -8.046 1.00 78.06 99 ALA A CA 1
ATOM 794 C C . ALA A 1 99 ? 1.429 10.891 -7.422 1.00 78.06 99 ALA A C 1
ATOM 796 O O . ALA A 1 99 ? 1.912 10.402 -6.394 1.00 78.06 99 ALA A O 1
ATOM 797 N N . THR A 1 100 ? 0.386 10.355 -8.047 1.00 86.44 100 THR A N 1
ATOM 798 C CA . THR A 1 100 ? -0.342 9.166 -7.590 1.00 86.44 100 THR A CA 1
ATOM 799 C C . THR A 1 100 ? 0.263 7.861 -8.100 1.00 86.44 100 THR A C 1
ATOM 801 O O . THR A 1 100 ? -0.099 6.797 -7.586 1.00 86.44 100 THR A O 1
ATOM 804 N N . ALA A 1 101 ? 1.165 7.947 -9.080 1.00 92.38 101 ALA A N 1
ATOM 805 C CA . ALA A 1 101 ? 1.859 6.833 -9.704 1.00 92.38 101 ALA A CA 1
ATOM 806 C C . ALA A 1 101 ? 3.239 6.599 -9.071 1.00 92.38 101 ALA A C 1
ATOM 808 O O . ALA A 1 101 ? 3.965 7.538 -8.733 1.00 92.38 101 ALA A O 1
ATOM 809 N N . TYR A 1 102 ? 3.587 5.325 -8.927 1.00 93.62 102 TYR A N 1
ATOM 810 C CA . TYR A 1 102 ? 4.856 4.849 -8.396 1.00 93.62 102 TYR A CA 1
ATOM 811 C C . TYR A 1 102 ? 5.497 3.899 -9.404 1.00 93.62 102 TYR A C 1
ATOM 813 O O . TYR A 1 102 ? 4.809 3.045 -9.965 1.00 93.62 102 TYR A O 1
ATOM 821 N N . ILE A 1 103 ? 6.802 4.029 -9.606 1.00 93.44 103 ILE A N 1
ATOM 822 C CA . ILE 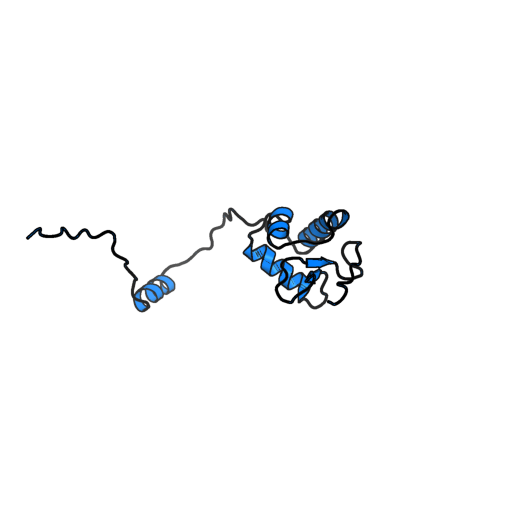A 1 103 ? 7.594 3.204 -10.522 1.00 93.44 103 ILE A CA 1
ATOM 823 C C . ILE A 1 103 ? 8.699 2.462 -9.758 1.00 93.44 103 ILE A C 1
ATOM 825 O O . ILE A 1 103 ? 9.198 2.991 -8.760 1.00 93.44 103 ILE A O 1
ATOM 829 N N . PRO A 1 104 ? 9.102 1.263 -10.212 1.00 94.12 104 PRO A N 1
ATOM 830 C CA . PRO A 1 104 ? 10.297 0.577 -9.733 1.00 94.12 104 PRO A CA 1
ATOM 831 C C . PRO A 1 104 ? 11.540 1.459 -9.804 1.00 94.12 104 PRO A C 1
ATOM 833 O O . PRO A 1 104 ? 11.784 2.119 -10.818 1.00 94.12 104 PRO A O 1
ATOM 836 N N . VAL A 1 105 ? 12.343 1.452 -8.740 1.00 91.31 105 VAL A N 1
ATOM 837 C CA . VAL A 1 105 ? 13.702 2.001 -8.817 1.00 91.31 105 VAL A CA 1
ATOM 838 C C . VAL A 1 105 ? 14.608 1.037 -9.590 1.00 91.31 105 VAL A C 1
ATOM 840 O O . VAL A 1 105 ? 14.311 -0.151 -9.737 1.00 91.31 105 VAL A O 1
ATOM 843 N N . LYS A 1 106 ? 15.745 1.536 -10.082 1.00 86.69 106 LYS A N 1
ATOM 844 C CA . LYS A 1 106 ? 16.712 0.727 -10.836 1.00 86.69 106 LYS A CA 1
ATOM 845 C C . LYS A 1 106 ? 17.133 -0.519 -10.041 1.00 86.69 106 LYS A C 1
ATOM 847 O O . LYS A 1 106 ? 17.610 -0.397 -8.919 1.00 86.69 106 LYS A O 1
ATOM 852 N N . GLY A 1 107 ? 17.001 -1.694 -10.659 1.00 85.62 107 GLY A N 1
ATOM 853 C CA . GLY A 1 107 ? 17.395 -2.980 -10.069 1.00 85.62 107 GLY A CA 1
ATOM 854 C C . GLY A 1 107 ? 16.278 -3.722 -9.328 1.00 85.62 107 GLY A C 1
ATOM 855 O O . GLY A 1 107 ? 16.514 -4.837 -8.877 1.00 85.62 107 GLY A O 1
ATOM 856 N N . HIS A 1 108 ? 15.070 -3.157 -9.242 1.00 87.62 108 HIS A N 1
ATOM 857 C CA . HIS A 1 108 ? 13.919 -3.800 -8.604 1.00 87.62 108 HIS A CA 1
ATOM 858 C C . HIS A 1 108 ? 12.862 -4.243 -9.621 1.00 87.62 108 HIS A C 1
ATOM 860 O O . HIS A 1 108 ? 12.708 -3.644 -10.684 1.00 87.62 108 HIS A O 1
ATOM 866 N N . TYR A 1 109 ? 12.134 -5.316 -9.292 1.00 89.56 109 TYR A N 1
ATOM 867 C CA . TYR A 1 109 ? 11.007 -5.853 -10.072 1.00 89.56 109 TYR A CA 1
ATOM 868 C C . TYR A 1 109 ? 11.301 -6.085 -11.569 1.00 89.56 109 TYR A C 1
ATOM 870 O O . TYR A 1 109 ? 10.417 -5.957 -12.413 1.00 89.56 109 TYR A O 1
ATOM 878 N N . GLY A 1 110 ? 12.560 -6.378 -11.920 1.00 79.50 110 GLY A N 1
ATOM 879 C CA . GLY A 1 110 ? 12.988 -6.625 -13.301 1.00 79.50 110 GLY A CA 1
ATOM 880 C C . GLY A 1 110 ? 12.876 -5.422 -14.246 1.00 79.50 110 GLY A C 1
ATOM 881 O O . GLY A 1 110 ? 13.057 -5.588 -15.451 1.00 79.50 110 GLY A O 1
ATOM 882 N N . ARG A 1 111 ? 12.593 -4.214 -13.737 1.00 71.00 111 ARG A N 1
ATOM 883 C CA . ARG A 1 111 ? 12.435 -3.000 -14.546 1.00 71.00 111 ARG A CA 1
ATOM 884 C C . ARG A 1 111 ? 13.231 -1.840 -13.954 1.00 71.00 111 ARG A C 1
ATOM 886 O O . ARG A 1 111 ? 13.177 -1.562 -12.764 1.00 71.00 111 ARG A O 1
ATOM 893 N N . SER A 1 112 ? 13.973 -1.129 -14.797 1.00 60.22 112 SER A N 1
ATOM 894 C CA . SER A 1 112 ? 14.696 0.082 -14.406 1.00 60.22 112 SER A CA 1
ATOM 895 C C . SER A 1 112 ? 14.112 1.286 -15.128 1.00 60.22 112 SER A C 1
ATOM 897 O O . SER A 1 112 ? 14.507 1.582 -16.254 1.00 60.22 112 SER A O 1
ATOM 899 N N . TYR A 1 113 ? 13.176 1.976 -14.483 1.00 65.19 113 TYR A N 1
ATOM 900 C CA . TYR A 1 113 ? 12.681 3.256 -14.973 1.00 65.19 113 TYR A CA 1
ATOM 901 C C . TYR A 1 113 ? 13.401 4.384 -14.250 1.00 65.19 113 TYR A C 1
ATOM 903 O O . TYR A 1 113 ? 13.329 4.504 -13.025 1.00 65.19 113 TYR A O 1
ATOM 911 N N . THR A 1 114 ? 14.100 5.227 -15.000 1.00 57.75 114 THR A N 1
ATOM 912 C CA . THR A 1 114 ? 14.484 6.537 -14.490 1.00 57.75 114 THR A CA 1
ATOM 913 C C . THR A 1 114 ? 13.234 7.409 -14.508 1.00 57.75 114 THR A C 1
ATOM 915 O O . THR A 1 114 ? 12.566 7.535 -15.532 1.00 57.75 114 THR A O 1
ATOM 918 N N . ALA A 1 115 ? 12.871 7.987 -13.361 1.00 56.00 115 ALA A N 1
ATOM 919 C CA . ALA A 1 115 ? 12.062 9.194 -13.388 1.00 56.00 115 ALA A CA 1
ATOM 920 C C . ALA A 1 115 ? 12.965 10.259 -14.013 1.00 56.00 115 ALA A C 1
ATOM 922 O O . ALA A 1 115 ? 13.804 10.834 -13.317 1.00 56.00 115 ALA A O 1
ATOM 923 N N . ASP A 1 116 ? 12.881 10.442 -15.329 1.00 49.47 116 ASP A N 1
ATOM 924 C CA . ASP A 1 116 ? 13.546 11.566 -15.972 1.00 49.47 116 ASP A CA 1
ATOM 925 C C . ASP A 1 116 ? 13.025 12.828 -15.277 1.00 49.47 116 ASP A C 1
ATOM 927 O O . ASP A 1 116 ? 11.814 13.052 -15.183 1.00 49.47 116 ASP A O 1
ATOM 931 N N . ARG A 1 117 ? 13.945 13.556 -14.633 1.00 43.91 117 ARG A N 1
ATOM 932 C CA . ARG A 1 117 ? 13.634 14.748 -13.841 1.00 43.91 117 ARG A CA 1
ATOM 933 C C . ARG A 1 117 ? 12.991 15.776 -14.770 1.00 43.91 117 ARG A C 1
ATOM 935 O O . ARG A 1 117 ? 13.668 16.270 -15.667 1.00 43.91 117 ARG A O 1
ATOM 942 N N . TRP A 1 118 ? 11.726 16.091 -14.516 1.00 43.56 118 TRP A N 1
ATOM 943 C CA . TRP A 1 118 ? 11.072 17.309 -14.993 1.00 43.56 118 TRP A CA 1
ATOM 944 C C . TRP A 1 118 ? 11.132 18.361 -13.890 1.00 43.56 118 TRP A C 1
ATOM 946 O O . TRP A 1 118 ? 10.864 17.991 -12.720 1.00 43.56 118 TRP A O 1
#

Organism: Phocaeicola vulgatus (NCBI:txid821)

Sequence (118 aa):
MTRGTVQITGVNFQPEKSFKKSIISRAHFVRERYKVHTVDLSPIEVDGLLSEYFKDHRSITCARMQQVCGMTRSTAYRRLQALTQGAHPSLQREGYKNATAYIPVKGHYGRSYTADRW

Foldseek 3Di:
DDDDDDDDPDDDDDDDPVVVVVCVVPDDDDDDPDDPFDDPDDPVNLQVLLLVVVVPDFKDFLVRQCVSRRHDSVVSVVSQCCLDVPPHRQWHAQADPPHRIIGGDPPGSPDHDDSPYD

Radius of gyration: 23.28 Å; chains: 1; bounding box: 68×49×49 Å